Protein AF-A0AA96LE91-F1 (afdb_monomer_lite)

Sequence (98 aa):
MTNWGAFAGLFGGALMGLAGLWLGRYFAAKKRGLDERYYAVWRNARAASWIITMAALYVLFFLLLAGVSLSALAALGILMLVHFTGWALSGLYYQTRM

Radius of gyration: 16.89 Å; chains: 1; bounding box: 39×31×42 Å

Organism: NCBI:txid2918900

Foldseek 3Di:
DDPVVVVCCVVVVVVVVVVCVVVVVVVCVVVVVCDPLLVVLLVQLLVQLVVQLVVLVVVVVVCVVVVNDDDPVRSVVVSVCSSVVSSVVSSVVSVVVD

Structure (mmCIF, N/CA/C/O backbone):
data_AF-A0AA96LE91-F1
#
_entry.id   AF-A0AA96LE91-F1
#
loop_
_atom_site.group_PDB
_atom_site.id
_atom_site.type_symbol
_atom_site.label_atom_id
_atom_site.label_alt_id
_atom_site.label_comp_id
_atom_site.label_asym_id
_atom_site.label_entity_id
_atom_site.label_seq_id
_atom_site.pdbx_PDB_ins_code
_atom_site.Cartn_x
_atom_site.Cartn_y
_atom_site.Cartn_z
_atom_site.occupancy
_atom_site.B_iso_or_equiv
_atom_site.auth_seq_id
_atom_site.auth_comp_id
_atom_site.auth_asym_id
_atom_site.auth_atom_id
_atom_site.pdbx_PDB_model_num
ATOM 1 N N . MET A 1 1 ? 19.077 13.844 -13.745 1.00 51.66 1 MET A N 1
ATOM 2 C CA . MET A 1 1 ? 17.964 14.787 -13.497 1.00 51.66 1 MET A CA 1
ATOM 3 C C . MET A 1 1 ? 17.236 14.337 -12.240 1.00 51.66 1 MET A C 1
ATOM 5 O O . MET A 1 1 ? 16.910 13.161 -12.147 1.00 51.66 1 MET A O 1
ATOM 9 N N . THR A 1 2 ? 17.060 15.214 -11.252 1.00 73.00 2 THR A N 1
ATOM 10 C CA . THR A 1 2 ? 16.460 14.860 -9.953 1.00 73.00 2 THR A CA 1
ATOM 11 C C . THR A 1 2 ? 14.939 15.022 -10.022 1.00 73.00 2 THR A C 1
ATOM 13 O O . THR A 1 2 ? 14.447 16.125 -10.249 1.00 73.00 2 THR A O 1
ATOM 16 N N . ASN A 1 3 ? 14.185 13.932 -9.839 1.00 83.25 3 ASN A N 1
ATOM 17 C CA . ASN A 1 3 ? 12.721 13.901 -9.980 1.00 83.25 3 ASN A CA 1
ATOM 18 C C . ASN A 1 3 ? 12.001 14.345 -8.696 1.00 83.25 3 ASN A C 1
ATOM 20 O O . ASN A 1 3 ? 11.296 13.560 -8.059 1.00 83.25 3 ASN A O 1
ATOM 24 N N . TRP A 1 4 ? 12.164 15.612 -8.311 1.00 87.69 4 TRP A N 1
ATOM 25 C CA . TRP A 1 4 ? 11.543 16.176 -7.105 1.00 87.69 4 TRP A CA 1
ATOM 26 C C . TRP A 1 4 ? 10.021 16.000 -7.054 1.00 87.69 4 TRP A C 1
ATOM 28 O O . TRP A 1 4 ? 9.480 15.727 -5.986 1.00 87.69 4 TRP A O 1
ATOM 38 N N . GLY A 1 5 ? 9.337 16.064 -8.202 1.00 85.62 5 GLY A N 1
ATOM 39 C CA . GLY A 1 5 ? 7.893 15.828 -8.283 1.00 85.62 5 GLY A CA 1
ATOM 40 C C . GLY A 1 5 ? 7.480 14.404 -7.890 1.00 85.62 5 GLY A C 1
ATOM 41 O O . GLY A 1 5 ? 6.476 14.226 -7.206 1.00 85.62 5 GLY A O 1
ATOM 42 N N . ALA A 1 6 ? 8.278 13.391 -8.245 1.00 82.25 6 ALA A N 1
ATOM 43 C CA . ALA A 1 6 ? 7.996 12.002 -7.882 1.00 82.25 6 ALA A CA 1
ATOM 44 C C . ALA A 1 6 ? 8.158 11.772 -6.372 1.00 82.25 6 ALA A C 1
ATOM 46 O O . ALA A 1 6 ? 7.314 11.132 -5.747 1.00 82.25 6 ALA A O 1
ATOM 47 N N . PHE A 1 7 ? 9.201 12.349 -5.769 1.00 86.62 7 PHE A N 1
ATOM 48 C CA . PHE A 1 7 ? 9.403 12.292 -4.321 1.00 86.62 7 PHE A CA 1
ATOM 49 C C . PHE A 1 7 ? 8.317 13.052 -3.559 1.00 86.62 7 PHE A C 1
ATOM 51 O O . PHE A 1 7 ? 7.774 12.525 -2.590 1.00 86.62 7 PHE A O 1
ATOM 58 N N . ALA A 1 8 ? 7.956 14.253 -4.017 1.00 88.88 8 ALA A N 1
ATOM 59 C CA . ALA A 1 8 ? 6.883 15.037 -3.418 1.00 88.88 8 ALA A CA 1
ATOM 60 C C . ALA A 1 8 ? 5.538 14.297 -3.480 1.00 88.88 8 ALA A C 1
ATOM 62 O O . ALA A 1 8 ? 4.824 14.253 -2.482 1.00 88.88 8 ALA A O 1
ATOM 63 N N . GLY A 1 9 ? 5.221 13.657 -4.610 1.00 85.94 9 GLY A N 1
ATOM 64 C CA . GLY A 1 9 ? 4.017 12.839 -4.750 1.00 85.94 9 GLY A CA 1
ATOM 65 C C . GLY A 1 9 ? 4.015 11.621 -3.824 1.00 85.94 9 GLY A C 1
ATOM 66 O O . GLY A 1 9 ? 3.037 11.394 -3.114 1.00 85.94 9 GLY A O 1
ATOM 67 N N . LEU A 1 10 ? 5.118 10.867 -3.779 1.00 85.06 10 LEU A N 1
ATOM 68 C CA . LEU A 1 10 ? 5.233 9.669 -2.946 1.00 85.06 10 LEU A CA 1
ATOM 69 C C . LEU A 1 10 ? 5.138 10.002 -1.452 1.00 85.06 10 LEU A C 1
ATOM 71 O O . LEU A 1 10 ? 4.295 9.453 -0.744 1.00 85.06 10 LEU A O 1
ATOM 75 N N . PHE A 1 11 ? 5.993 10.905 -0.970 1.00 88.75 11 PHE A N 1
ATOM 76 C CA . PHE A 1 11 ? 6.051 11.244 0.450 1.00 88.75 11 PHE A CA 1
ATOM 77 C C . PHE A 1 11 ? 4.865 12.101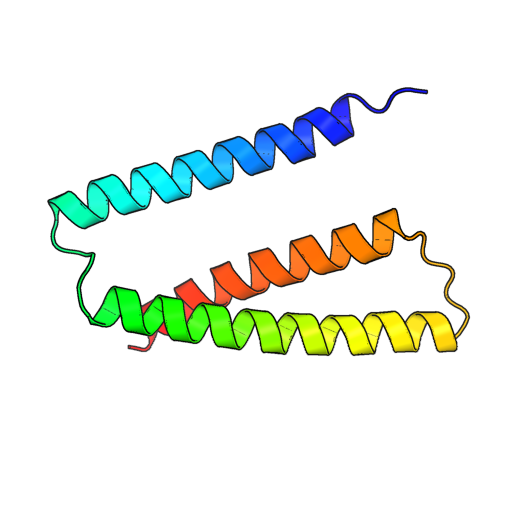 0.878 1.00 88.75 11 PHE A C 1
ATOM 79 O O . PHE A 1 11 ? 4.277 11.836 1.921 1.00 88.75 11 PHE A O 1
ATOM 86 N N . GLY A 1 12 ? 4.466 13.084 0.070 1.00 92.38 12 GLY A N 1
ATOM 87 C CA . GLY A 1 12 ? 3.295 13.911 0.351 1.00 92.38 12 GLY A CA 1
ATOM 88 C C . GLY A 1 12 ? 2.015 13.079 0.397 1.00 92.38 12 GLY A C 1
ATOM 89 O O . GLY A 1 12 ? 1.252 13.178 1.357 1.00 92.38 12 GLY A O 1
ATOM 90 N N . GLY A 1 13 ? 1.816 12.190 -0.580 1.00 87.88 13 GLY A N 1
ATOM 91 C CA . GLY A 1 13 ? 0.686 11.262 -0.595 1.00 87.88 13 GLY A CA 1
ATOM 92 C C . GLY A 1 13 ? 0.685 10.317 0.609 1.00 87.88 13 GLY A C 1
ATOM 93 O O . GLY A 1 13 ? -0.342 10.169 1.272 1.00 87.88 13 GLY A O 1
ATOM 94 N N . ALA A 1 14 ? 1.840 9.733 0.947 1.00 88.62 14 ALA A N 1
ATOM 95 C CA . ALA A 1 14 ? 1.975 8.863 2.114 1.00 88.62 14 ALA A CA 1
ATOM 96 C C . ALA A 1 14 ? 1.661 9.600 3.427 1.00 88.62 14 ALA A C 1
ATOM 98 O O . ALA A 1 14 ? 0.907 9.085 4.251 1.00 88.62 14 ALA A O 1
ATOM 99 N N . LEU A 1 15 ? 2.181 10.818 3.609 1.00 94.06 15 LEU A N 1
ATOM 100 C CA . LEU A 1 15 ? 1.928 11.635 4.798 1.00 94.06 15 LEU A CA 1
ATOM 101 C C . LEU A 1 15 ? 0.447 11.995 4.937 1.00 94.06 15 LEU A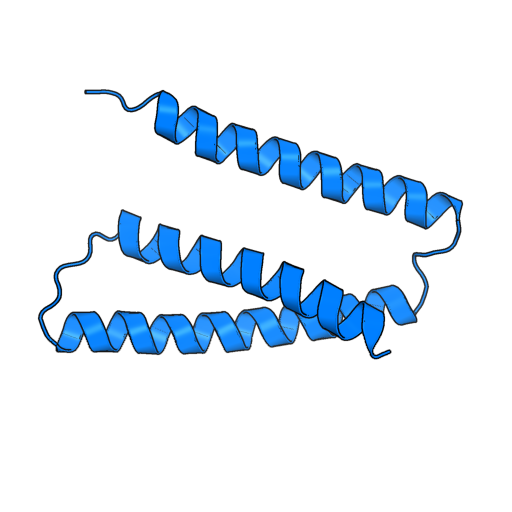 C 1
ATOM 103 O O . LEU A 1 15 ? -0.117 11.830 6.017 1.00 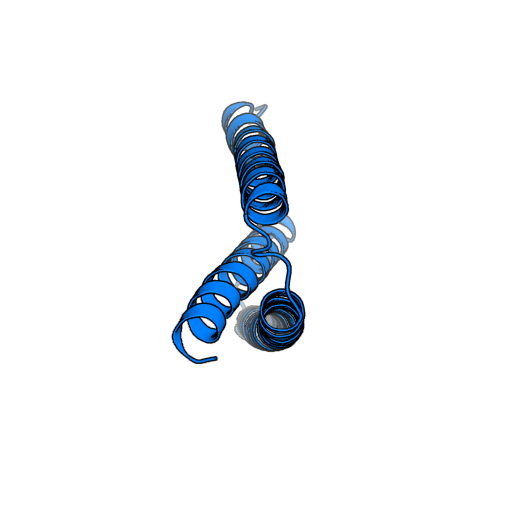94.06 15 LEU A O 1
ATOM 107 N N . MET A 1 16 ? -0.204 12.424 3.852 1.00 93.38 16 MET A N 1
ATOM 108 C CA . MET A 1 16 ? -1.632 12.757 3.870 1.00 93.38 16 MET A CA 1
ATOM 109 C C . MET A 1 16 ? -2.501 11.520 4.134 1.00 93.38 16 MET A C 1
ATOM 111 O O . MET A 1 16 ? -3.451 11.589 4.914 1.00 93.38 16 MET A O 1
ATOM 115 N N . GLY A 1 17 ? -2.147 10.368 3.556 1.00 89.44 17 GLY A N 1
ATOM 116 C CA . GLY A 1 17 ? -2.817 9.095 3.826 1.00 89.44 17 GLY A CA 1
ATOM 117 C C . GLY A 1 17 ? -2.691 8.664 5.290 1.00 89.44 17 GLY A C 1
AT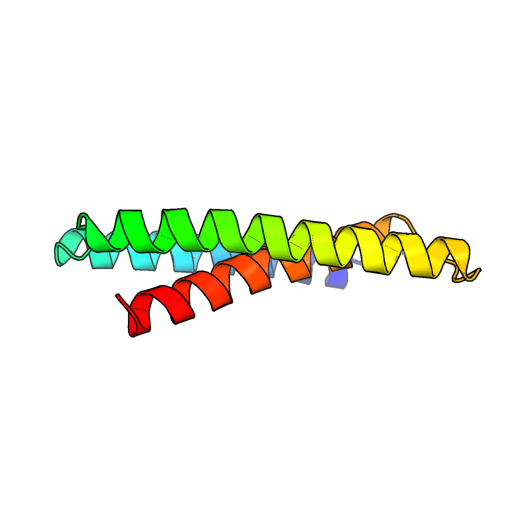OM 118 O O . GLY A 1 17 ? -3.688 8.313 5.923 1.00 89.44 17 GLY A O 1
ATOM 119 N N . LEU A 1 18 ? -1.486 8.752 5.863 1.00 92.00 18 LEU A N 1
ATOM 120 C CA . LEU A 1 18 ? -1.242 8.457 7.278 1.00 92.00 18 LEU A CA 1
ATOM 121 C C . LEU A 1 18 ? -1.985 9.427 8.203 1.00 92.00 18 LEU A C 1
ATOM 123 O O . LEU A 1 18 ? -2.587 8.987 9.184 1.00 92.00 18 LEU A O 1
ATOM 127 N N . ALA A 1 19 ? -1.994 10.722 7.880 1.00 94.62 19 ALA A N 1
ATOM 128 C CA . ALA A 1 19 ? -2.732 11.730 8.633 1.00 94.62 19 ALA A CA 1
ATOM 129 C C . ALA A 1 19 ? -4.242 11.449 8.618 1.00 94.62 19 ALA A C 1
ATOM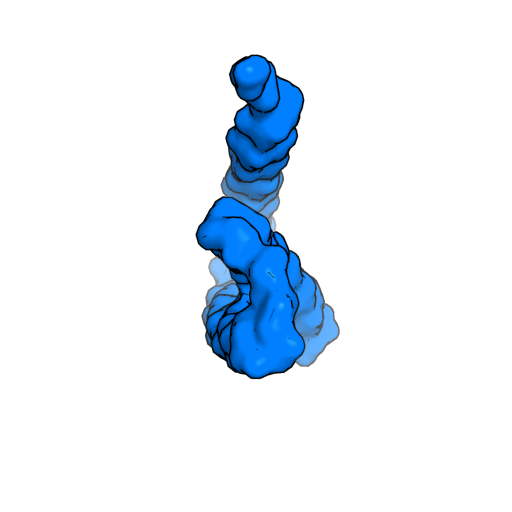 131 O O . ALA A 1 19 ? -4.882 11.467 9.670 1.00 94.62 19 ALA A O 1
ATOM 132 N N . GLY A 1 20 ? -4.805 11.112 7.454 1.00 93.81 20 GLY A N 1
ATOM 133 C CA . GLY A 1 20 ? -6.209 10.722 7.320 1.00 93.81 20 GLY A CA 1
ATOM 134 C C . GLY A 1 20 ? -6.553 9.466 8.125 1.00 93.81 20 GLY A C 1
ATOM 135 O O . GLY A 1 20 ? -7.548 9.452 8.851 1.00 93.81 20 GLY A O 1
ATOM 136 N N . LEU A 1 21 ? -5.702 8.436 8.070 1.00 91.50 21 LEU A N 1
ATOM 137 C CA . LEU A 1 21 ? -5.861 7.216 8.869 1.00 91.50 21 LEU A CA 1
ATOM 138 C C . LEU A 1 21 ? -5.816 7.502 10.374 1.00 91.50 21 LEU A C 1
ATOM 140 O O . LEU A 1 21 ? -6.632 6.973 11.132 1.00 91.50 21 LEU A O 1
ATOM 144 N N . TRP A 1 22 ? -4.880 8.341 10.817 1.00 93.88 22 TRP A N 1
ATOM 145 C CA . TRP A 1 22 ? -4.745 8.707 12.223 1.00 93.88 22 TRP A CA 1
ATOM 146 C C . TRP A 1 22 ? -5.945 9.521 12.721 1.00 93.88 22 TRP A C 1
ATOM 148 O O . TRP A 1 22 ? -6.550 9.152 13.730 1.00 93.88 22 TRP A O 1
ATOM 158 N N . LEU A 1 23 ? -6.350 10.563 11.987 1.00 95.12 23 LEU A N 1
ATOM 159 C CA . LEU A 1 23 ? -7.518 11.381 12.323 1.00 95.12 23 LEU A CA 1
ATOM 160 C C . LEU A 1 23 ? -8.804 10.550 12.327 1.00 95.12 23 LEU A C 1
ATOM 162 O O . LEU A 1 23 ? -9.586 10.631 13.275 1.00 95.12 23 LEU A O 1
ATOM 166 N N . GLY A 1 24 ? -9.004 9.699 11.317 1.00 91.44 24 GLY A N 1
ATOM 167 C CA . GLY A 1 24 ? -10.157 8.803 11.243 1.00 91.44 24 GLY A CA 1
ATOM 168 C C . GLY A 1 24 ? -10.261 7.900 12.473 1.00 91.44 24 GLY A C 1
ATOM 169 O O . GLY A 1 24 ? -11.323 7.811 13.090 1.00 91.44 24 GLY A O 1
ATOM 170 N N . ARG A 1 25 ? -9.140 7.304 12.902 1.00 91.06 25 ARG A N 1
ATOM 171 C CA . ARG A 1 25 ? -9.084 6.489 14.126 1.00 91.06 25 ARG A CA 1
ATOM 172 C C . ARG A 1 25 ? -9.329 7.308 15.389 1.00 91.06 25 ARG A C 1
ATOM 174 O O . ARG A 1 25 ? -10.041 6.839 16.273 1.00 91.06 25 ARG A O 1
ATOM 181 N N . TYR A 1 26 ? -8.783 8.520 15.475 1.00 93.69 26 TYR A N 1
ATOM 182 C CA . TYR A 1 26 ? -8.994 9.415 16.612 1.00 93.69 26 TYR A CA 1
ATOM 183 C C . TYR A 1 26 ? -10.479 9.761 16.800 1.00 93.69 26 TYR A C 1
ATOM 185 O O . TYR A 1 26 ? -11.017 9.648 17.904 1.00 93.69 26 TYR A O 1
ATOM 193 N N . PHE A 1 27 ? -11.179 10.121 15.721 1.00 93.94 27 PHE A N 1
ATOM 194 C CA . PHE A 1 27 ? -12.612 10.414 15.783 1.00 93.94 27 PHE A CA 1
ATOM 195 C C . PHE A 1 27 ? -13.468 9.158 15.994 1.00 93.94 27 PHE A C 1
ATOM 197 O O . PHE A 1 27 ? -14.458 9.225 16.724 1.00 93.94 27 PHE A O 1
ATOM 204 N N . ALA A 1 28 ? -13.083 8.013 15.420 1.00 91.81 28 ALA A N 1
ATOM 205 C CA . ALA A 1 28 ? -13.755 6.737 15.667 1.00 91.81 28 ALA A CA 1
ATOM 206 C C . ALA A 1 28 ? -13.658 6.326 17.144 1.00 91.81 28 ALA A C 1
ATOM 208 O O . ALA A 1 28 ? -14.664 5.939 17.737 1.00 91.81 28 ALA A O 1
ATOM 209 N N . ALA A 1 29 ? -12.488 6.495 17.770 1.00 92.38 29 ALA A N 1
ATOM 210 C CA . ALA A 1 29 ? -12.285 6.212 19.189 1.00 92.38 29 ALA A CA 1
ATOM 211 C C . ALA A 1 29 ? -13.228 7.038 20.078 1.00 92.38 29 ALA A C 1
ATOM 213 O O . ALA A 1 29 ? -13.890 6.488 20.956 1.00 92.38 29 ALA A O 1
ATOM 214 N N . LYS A 1 30 ? -13.369 8.344 19.797 1.00 93.00 30 LYS A N 1
ATOM 215 C CA . LYS A 1 30 ? -14.296 9.230 20.528 1.00 93.00 30 LYS A CA 1
ATOM 216 C C . LYS A 1 30 ? -15.758 8.790 20.444 1.00 93.00 30 LYS A C 1
ATOM 218 O O . LYS A 1 30 ? -16.527 9.077 21.355 1.00 93.00 30 LYS A O 1
ATOM 223 N N . LYS A 1 31 ? -16.142 8.103 19.366 1.00 93.69 31 LYS A N 1
ATOM 224 C CA . LYS A 1 31 ? -17.509 7.619 19.126 1.00 93.69 31 LYS A CA 1
ATOM 225 C C . LYS A 1 31 ? -17.695 6.132 19.450 1.00 93.69 31 LYS A C 1
ATOM 227 O O . LYS A 1 31 ? -18.701 5.564 19.046 1.00 93.69 31 LYS A O 1
ATOM 232 N N . ARG A 1 32 ? -16.740 5.495 20.146 1.00 87.56 32 ARG A N 1
ATOM 233 C CA . ARG A 1 32 ? -16.730 4.041 20.418 1.00 87.56 32 ARG A CA 1
ATOM 234 C C . ARG A 1 32 ? -16.802 3.165 19.153 1.00 87.56 32 ARG A C 1
ATOM 236 O O . ARG A 1 32 ? -17.228 2.024 19.221 1.00 87.56 32 ARG A O 1
ATOM 243 N N . GLY A 1 33 ? -16.345 3.674 18.008 1.00 86.94 33 GLY A N 1
ATOM 244 C CA . GLY A 1 33 ? -16.307 2.946 16.732 1.00 86.94 33 GLY A CA 1
ATOM 245 C C . GLY A 1 33 ? -15.092 2.027 16.553 1.00 86.94 33 GLY A C 1
ATOM 246 O O . GLY A 1 33 ? -14.879 1.516 15.460 1.00 86.94 33 GLY A O 1
ATOM 247 N N . LEU A 1 34 ? -14.264 1.866 17.591 1.00 89.50 34 LEU A N 1
ATOM 248 C CA . LEU A 1 34 ? -13.148 0.913 17.639 1.00 89.50 34 LEU A CA 1
ATOM 249 C C . LEU A 1 34 ? -13.555 -0.315 18.464 1.00 89.50 34 LEU A C 1
ATOM 251 O O . LEU A 1 34 ? -12.952 -0.618 19.491 1.00 89.50 34 LEU A O 1
ATOM 255 N N . ASP A 1 35 ? -14.639 -0.954 18.048 1.00 92.88 35 ASP A N 1
ATOM 256 C CA . ASP A 1 35 ? -15.213 -2.134 18.686 1.00 92.88 35 ASP A CA 1
ATOM 257 C C . ASP A 1 35 ? -14.610 -3.440 18.134 1.00 92.88 35 ASP A C 1
ATOM 259 O O . ASP A 1 35 ? -13.715 -3.444 17.285 1.00 92.88 35 ASP A O 1
ATOM 263 N N . GLU A 1 36 ? -15.097 -4.586 18.611 1.00 92.69 36 GLU A N 1
ATOM 264 C CA . GLU A 1 36 ? -14.656 -5.906 18.136 1.00 92.69 36 GLU A CA 1
ATOM 265 C C . GLU A 1 36 ? -14.853 -6.078 16.623 1.00 92.69 36 GLU A C 1
ATOM 267 O O . GLU A 1 36 ? -14.007 -6.679 15.949 1.00 92.69 36 GLU A O 1
ATOM 272 N N . ARG A 1 37 ? -15.925 -5.491 16.070 1.00 93.06 37 ARG A N 1
ATOM 273 C CA . ARG A 1 37 ? -16.202 -5.490 14.631 1.00 93.06 37 ARG A CA 1
ATOM 274 C C . ARG A 1 37 ? -15.109 -4.755 13.867 1.00 93.06 37 ARG A C 1
ATOM 276 O O . ARG A 1 37 ? -14.608 -5.305 12.888 1.00 93.06 37 ARG A O 1
ATOM 283 N N . TYR A 1 38 ? -14.677 -3.578 14.322 1.00 93.06 38 TYR A N 1
ATOM 284 C CA . TYR A 1 38 ? -13.543 -2.864 13.730 1.00 93.06 38 TYR A CA 1
ATOM 285 C C . TYR A 1 38 ? -12.302 -3.765 13.640 1.00 93.06 38 TYR A C 1
ATOM 287 O O . TYR A 1 38 ? -11.680 -3.877 12.579 1.00 93.06 38 TYR A O 1
ATOM 295 N N . TYR A 1 39 ? -11.945 -4.460 14.724 1.00 94.50 39 TYR A N 1
ATOM 296 C CA . TYR A 1 39 ? -10.775 -5.342 14.721 1.00 94.50 39 TYR A CA 1
ATOM 297 C C . TYR A 1 39 ? -10.950 -6.550 13.793 1.00 94.50 39 TYR A C 1
ATOM 299 O O . TYR A 1 39 ? -10.002 -6.921 13.096 1.00 94.50 39 TYR A O 1
ATOM 307 N N . ALA A 1 40 ? -12.147 -7.139 13.734 1.00 95.81 40 ALA A N 1
ATOM 308 C CA . ALA A 1 40 ? -12.453 -8.236 12.821 1.00 95.81 40 ALA A CA 1
ATOM 309 C C . ALA A 1 40 ? -12.341 -7.807 11.347 1.00 95.81 40 ALA A C 1
ATOM 311 O O . ALA A 1 40 ? -11.668 -8.485 10.565 1.00 95.81 40 ALA A O 1
ATOM 312 N N . VAL A 1 41 ? -12.916 -6.653 10.990 1.00 95.75 41 VAL A N 1
ATOM 313 C CA . VAL A 1 41 ? -12.844 -6.054 9.647 1.00 95.75 41 VAL A CA 1
ATOM 314 C C . VAL A 1 41 ? -11.390 -5.875 9.219 1.00 95.75 41 VAL A C 1
ATOM 316 O O . VAL A 1 41 ? -10.982 -6.390 8.178 1.00 95.75 41 VAL A O 1
ATOM 319 N N . TRP A 1 42 ? -10.570 -5.207 10.035 1.00 95.56 42 TRP A N 1
ATOM 320 C CA . TRP A 1 42 ? -9.186 -4.910 9.654 1.00 95.56 42 TRP A CA 1
ATOM 321 C C . TRP A 1 42 ? -8.257 -6.125 9.697 1.00 95.56 42 TRP A C 1
ATOM 323 O O . TRP A 1 42 ? -7.281 -6.166 8.941 1.00 95.56 42 TRP A O 1
ATOM 333 N N . ARG A 1 43 ? -8.556 -7.135 10.523 1.00 97.06 43 ARG A N 1
ATOM 334 C CA . ARG A 1 43 ? -7.865 -8.433 10.490 1.00 97.06 43 ARG A CA 1
ATOM 335 C C . ARG A 1 43 ? -8.115 -9.146 9.162 1.00 97.06 43 ARG A C 1
ATOM 337 O O . ARG A 1 43 ? -7.160 -9.580 8.521 1.00 97.06 43 ARG A O 1
ATOM 344 N N . ASN A 1 44 ? -9.371 -9.203 8.723 1.00 96.88 44 ASN A N 1
ATOM 345 C CA . ASN A 1 44 ? -9.744 -9.841 7.461 1.00 96.88 44 ASN A CA 1
ATOM 346 C C . ASN A 1 44 ? -9.229 -9.049 6.253 1.00 96.88 44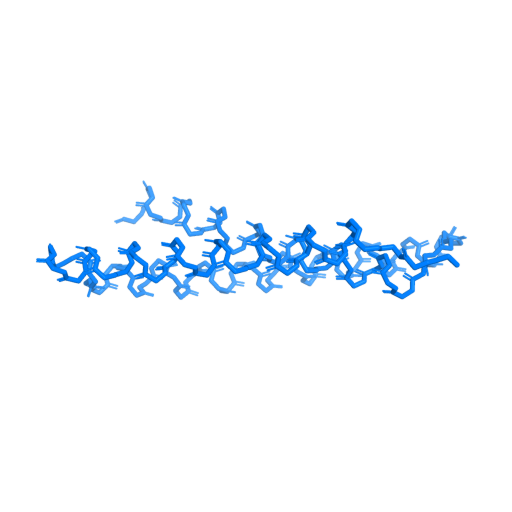 ASN A C 1
ATOM 348 O O . ASN A 1 44 ? -8.683 -9.637 5.324 1.00 96.88 44 ASN A O 1
ATOM 352 N N . ALA A 1 45 ? -9.295 -7.716 6.300 1.00 97.06 45 ALA A N 1
ATOM 353 C CA . ALA A 1 45 ? -8.744 -6.853 5.258 1.00 97.06 45 ALA A CA 1
ATOM 354 C C . ALA A 1 45 ? -7.228 -7.030 5.085 1.00 97.06 45 ALA A C 1
ATOM 356 O O . ALA A 1 45 ? -6.734 -7.042 3.960 1.00 97.06 45 ALA A O 1
ATOM 357 N N . ARG A 1 46 ? -6.484 -7.211 6.186 1.00 97.12 46 ARG A N 1
ATOM 358 C CA . ARG A 1 46 ? -5.044 -7.509 6.142 1.00 97.12 46 ARG A CA 1
ATOM 359 C C . ARG A 1 46 ? -4.763 -8.887 5.548 1.00 97.12 46 ARG A C 1
ATOM 361 O O . ARG A 1 46 ? -3.832 -9.027 4.767 1.00 97.12 46 ARG A O 1
ATOM 368 N N . ALA A 1 47 ? -5.541 -9.905 5.908 1.00 97.56 47 ALA A N 1
ATOM 369 C CA . ALA A 1 47 ? -5.386 -11.231 5.313 1.00 97.56 47 ALA A CA 1
ATOM 370 C C . ALA A 1 47 ? -5.663 -11.194 3.798 1.00 97.56 47 ALA A C 1
ATOM 372 O O . ALA A 1 47 ? -4.861 -11.691 3.009 1.00 97.56 47 ALA A O 1
ATOM 373 N N . ALA A 1 48 ? -6.745 -10.527 3.388 1.00 97.75 48 ALA A N 1
ATOM 374 C CA . ALA A 1 48 ? -7.096 -10.342 1.985 1.00 97.75 48 ALA A CA 1
ATOM 375 C C . ALA A 1 48 ? -6.019 -9.567 1.210 1.00 97.75 48 ALA A C 1
ATOM 377 O O . ALA A 1 48 ? -5.661 -9.975 0.107 1.00 97.75 48 ALA A O 1
ATOM 378 N N . SER A 1 49 ? -5.442 -8.504 1.784 1.00 97.62 49 SER A N 1
ATOM 379 C CA . SER A 1 49 ? -4.381 -7.745 1.109 1.00 97.62 49 SER A CA 1
ATOM 380 C C . SER A 1 49 ? -3.140 -8.590 0.838 1.00 97.62 49 SER A C 1
ATOM 382 O O . SER A 1 49 ? -2.563 -8.472 -0.237 1.00 97.62 49 SER A O 1
ATOM 384 N N . TRP A 1 50 ? -2.765 -9.497 1.745 1.00 98.12 50 TRP A N 1
ATOM 385 C CA . TRP A 1 50 ? -1.679 -10.447 1.495 1.00 98.12 50 TRP A CA 1
ATOM 386 C C . TRP A 1 50 ? -2.000 -11.420 0.363 1.00 98.12 50 TRP A C 1
ATOM 388 O O . TRP A 1 50 ? -1.145 -11.636 -0.492 1.00 98.12 50 TRP A O 1
ATOM 398 N N . ILE A 1 51 ? -3.223 -11.953 0.301 1.00 98.06 51 ILE A N 1
ATOM 399 C CA . ILE A 1 51 ? -3.653 -12.830 -0.801 1.00 98.06 51 ILE A CA 1
ATOM 400 C C . ILE A 1 51 ? -3.580 -12.082 -2.141 1.00 98.06 51 ILE A C 1
ATOM 402 O O . ILE A 1 51 ? -3.013 -12.593 -3.106 1.00 98.06 51 ILE A O 1
ATOM 406 N N . ILE A 1 52 ? -4.085 -10.845 -2.190 1.00 98.25 52 ILE A N 1
ATOM 407 C CA . ILE A 1 52 ? -4.035 -9.985 -3.381 1.00 98.25 52 ILE A CA 1
ATOM 408 C C . ILE A 1 52 ? -2.579 -9.695 -3.783 1.00 98.25 52 ILE A C 1
ATOM 410 O O . ILE A 1 52 ? -2.231 -9.787 -4.960 1.00 98.25 52 ILE A O 1
ATOM 414 N N . THR A 1 53 ? -1.701 -9.386 -2.823 1.00 98.06 53 THR A N 1
ATOM 415 C CA . THR A 1 53 ? -0.274 -9.155 -3.090 1.00 98.06 53 THR A CA 1
ATOM 416 C C . THR A 1 53 ? 0.422 -10.406 -3.615 1.00 98.06 53 THR A C 1
ATOM 418 O O . THR A 1 53 ? 1.217 -10.297 -4.544 1.00 98.06 53 THR A O 1
ATOM 421 N N . MET A 1 54 ? 0.113 -11.590 -3.079 1.00 98.38 54 MET A N 1
ATOM 422 C CA . MET A 1 54 ? 0.651 -12.848 -3.604 1.00 98.38 54 MET A CA 1
ATOM 423 C C . MET A 1 54 ? 0.202 -13.087 -5.047 1.00 98.38 54 MET A C 1
ATOM 425 O O . MET A 1 54 ? 1.030 -13.411 -5.894 1.00 98.38 54 MET A O 1
ATOM 429 N N . ALA A 1 55 ? -1.073 -12.850 -5.367 1.00 98.50 55 ALA A N 1
ATOM 430 C CA . ALA A 1 55 ? -1.560 -12.945 -6.742 1.00 98.50 55 ALA A CA 1
ATOM 431 C C . ALA A 1 55 ? -0.813 -11.979 -7.682 1.00 98.50 55 ALA A C 1
ATOM 433 O O . ALA A 1 55 ? -0.369 -12.378 -8.757 1.00 98.50 55 ALA A O 1
ATOM 434 N N . ALA A 1 56 ? -0.600 -10.730 -7.258 1.00 98.31 56 ALA A N 1
ATOM 435 C CA . ALA A 1 56 ? 0.166 -9.761 -8.037 1.00 98.31 56 ALA A CA 1
ATOM 436 C C . ALA A 1 56 ? 1.641 -10.152 -8.206 1.00 98.31 56 ALA A C 1
ATOM 438 O O . ALA A 1 56 ? 2.193 -9.941 -9.283 1.00 98.31 56 ALA A O 1
ATOM 439 N N . LEU A 1 57 ? 2.268 -10.767 -7.197 1.00 98.31 57 LEU A N 1
ATOM 440 C CA . LEU A 1 57 ? 3.618 -11.323 -7.322 1.00 98.31 57 LEU A CA 1
ATOM 441 C C . LEU A 1 57 ? 3.685 -12.393 -8.414 1.00 98.31 57 LEU A C 1
ATOM 443 O O . LEU A 1 57 ? 4.578 -12.329 -9.255 1.00 98.31 57 LEU A O 1
ATOM 447 N N . TYR A 1 58 ? 2.733 -13.330 -8.447 1.00 98.44 58 TYR A N 1
ATOM 448 C CA . TYR A 1 58 ? 2.680 -14.347 -9.501 1.00 98.44 58 TYR A CA 1
ATOM 449 C C . TYR A 1 58 ? 2.484 -13.736 -10.889 1.00 98.44 58 TYR A C 1
ATOM 451 O O . TYR A 1 58 ? 3.149 -14.155 -11.833 1.00 98.44 58 TYR A O 1
ATOM 459 N N . VAL A 1 59 ? 1.624 -12.721 -11.016 1.00 98.31 59 VAL A N 1
ATOM 460 C CA . VAL A 1 59 ? 1.425 -12.005 -12.285 1.00 98.31 59 VAL A CA 1
ATOM 461 C C . VAL A 1 59 ? 2.713 -11.313 -12.730 1.00 98.31 59 VAL A C 1
ATOM 463 O O . VAL A 1 59 ? 3.143 -11.503 -13.864 1.00 98.31 59 VAL A O 1
ATOM 466 N N . LEU A 1 60 ? 3.366 -10.547 -11.850 1.00 98.12 60 LEU A N 1
ATOM 467 C CA . LEU A 1 60 ? 4.625 -9.871 -12.177 1.00 98.12 60 LEU A CA 1
ATOM 468 C C . LEU A 1 60 ? 5.727 -10.873 -12.537 1.00 98.12 60 LEU A C 1
ATOM 470 O O . LEU A 1 60 ? 6.472 -10.649 -13.487 1.00 98.12 60 LEU A O 1
ATOM 474 N N . PHE A 1 61 ? 5.804 -11.994 -11.821 1.00 97.25 61 PHE A N 1
ATOM 475 C CA . PHE A 1 61 ? 6.758 -13.058 -12.112 1.00 97.25 61 PHE A CA 1
ATOM 476 C C . PHE A 1 61 ? 6.501 -13.699 -13.480 1.00 97.25 61 PHE A C 1
ATOM 478 O O . PHE A 1 61 ? 7.432 -13.878 -14.261 1.00 97.25 61 PHE A O 1
ATOM 485 N N . PHE A 1 62 ? 5.239 -13.975 -13.813 1.00 98.19 62 PHE A N 1
ATOM 486 C CA . PHE A 1 62 ? 4.864 -14.479 -15.130 1.00 98.19 62 PHE A CA 1
ATOM 487 C C . PHE A 1 62 ? 5.237 -13.499 -16.252 1.00 98.19 62 PHE A C 1
ATOM 489 O O . PHE A 1 62 ? 5.771 -13.922 -17.273 1.00 98.19 62 PHE A O 1
ATOM 496 N N . LEU A 1 63 ? 5.026 -12.192 -16.058 1.00 97.94 63 LEU A N 1
ATOM 497 C CA . LEU A 1 63 ? 5.427 -11.178 -17.040 1.00 97.94 63 LEU A CA 1
ATOM 498 C C . LEU A 1 63 ? 6.940 -11.189 -17.291 1.00 97.94 63 LEU A C 1
ATOM 500 O O . LEU A 1 63 ? 7.366 -11.111 -18.442 1.00 97.94 63 LEU A O 1
ATOM 504 N N . LEU A 1 64 ? 7.748 -11.340 -16.236 1.00 96.69 64 LEU A N 1
ATOM 505 C CA . LEU A 1 64 ? 9.200 -11.480 -16.372 1.00 96.69 64 LEU A CA 1
ATOM 506 C C . LEU A 1 64 ? 9.574 -12.736 -17.178 1.00 96.69 64 LEU A C 1
ATOM 508 O O . LEU A 1 64 ? 10.425 -12.654 -18.062 1.00 96.69 64 LEU A O 1
ATOM 512 N N . LEU A 1 65 ? 8.915 -13.875 -16.929 1.00 97.81 65 LEU A N 1
ATOM 513 C CA . LEU A 1 65 ? 9.124 -15.108 -17.706 1.00 97.81 65 LEU A CA 1
ATOM 514 C C . LEU A 1 65 ? 8.705 -14.960 -19.175 1.00 97.81 65 LEU A C 1
ATOM 516 O O . LEU A 1 65 ? 9.341 -15.536 -20.054 1.00 97.81 65 LEU A O 1
ATOM 520 N N . ALA A 1 66 ? 7.672 -14.165 -19.450 1.00 98.12 66 ALA A N 1
ATOM 521 C CA . ALA A 1 66 ? 7.219 -13.837 -20.801 1.00 98.12 66 ALA A CA 1
ATOM 522 C C . ALA A 1 66 ? 8.141 -12.839 -21.536 1.00 98.12 66 ALA A C 1
ATOM 524 O O . ALA A 1 66 ? 7.843 -12.445 -22.662 1.00 98.12 66 ALA A O 1
ATOM 525 N N . GLY A 1 67 ? 9.252 -12.420 -20.918 1.00 97.25 67 GLY A N 1
ATOM 526 C CA . GLY A 1 67 ? 10.243 -11.524 -21.517 1.00 97.25 67 GLY A CA 1
ATOM 527 C C . GLY A 1 67 ? 9.953 -10.033 -21.329 1.00 97.25 67 GLY A C 1
ATOM 528 O O . GLY A 1 67 ? 10.640 -9.202 -21.922 1.00 97.25 67 GLY A O 1
ATOM 529 N N . VAL A 1 68 ? 8.965 -9.661 -20.506 1.00 97.69 68 VAL A N 1
ATOM 530 C CA . VAL A 1 68 ? 8.691 -8.251 -20.195 1.00 97.69 68 VAL A CA 1
ATOM 531 C C . VAL A 1 68 ? 9.787 -7.710 -19.281 1.00 97.69 68 VAL A C 1
ATOM 533 O O . VAL A 1 68 ? 9.967 -8.176 -18.159 1.00 97.69 68 VAL A O 1
ATOM 536 N N . SER A 1 69 ? 10.498 -6.674 -19.724 1.00 95.00 69 SER A N 1
ATOM 537 C CA . SER A 1 69 ? 11.503 -5.994 -18.907 1.00 95.00 69 SER A CA 1
ATOM 538 C C . SER A 1 69 ? 10.846 -5.020 -17.924 1.00 95.00 69 SER A C 1
ATOM 540 O O . SER A 1 69 ? 10.338 -3.971 -18.327 1.00 95.00 69 SER A O 1
ATOM 542 N N . LEU A 1 70 ? 10.890 -5.332 -16.628 1.00 93.81 70 LEU A N 1
ATOM 543 C CA . LEU A 1 70 ? 10.450 -4.442 -15.551 1.00 93.81 70 LEU A CA 1
ATOM 544 C C . LEU A 1 70 ? 11.643 -4.020 -14.695 1.00 93.81 70 LEU A C 1
ATOM 546 O O . LEU A 1 70 ? 12.431 -4.854 -14.252 1.00 93.81 70 LEU A O 1
ATOM 550 N N . SER A 1 71 ? 11.762 -2.720 -14.419 1.00 95.62 71 SER A N 1
ATOM 551 C CA . SER A 1 71 ? 12.732 -2.246 -13.432 1.00 95.62 71 SER A CA 1
ATOM 552 C C . SER A 1 71 ? 12.289 -2.644 -12.023 1.00 95.62 71 SER A C 1
ATOM 554 O O . SER A 1 71 ? 11.091 -2.720 -11.733 1.00 95.62 71 SER A O 1
ATOM 556 N N . ALA A 1 72 ? 13.249 -2.838 -11.114 1.00 93.38 72 ALA A N 1
ATOM 557 C CA . ALA A 1 72 ? 12.946 -3.125 -9.710 1.00 93.38 72 ALA A CA 1
ATOM 558 C C . ALA A 1 72 ? 12.045 -2.044 -9.088 1.00 93.38 72 ALA A C 1
ATOM 560 O O . ALA A 1 72 ? 11.113 -2.358 -8.351 1.00 93.38 72 ALA A O 1
ATOM 561 N N . LEU A 1 73 ? 12.271 -0.773 -9.445 1.00 91.00 73 LEU A N 1
ATOM 562 C CA . LEU A 1 73 ? 11.446 0.345 -8.992 1.00 91.00 73 LEU A CA 1
ATOM 563 C C . LEU A 1 73 ? 9.988 0.210 -9.458 1.00 91.00 73 LEU A C 1
ATOM 565 O O . LEU A 1 73 ? 9.077 0.413 -8.660 1.00 91.00 73 LEU A O 1
ATOM 569 N N . ALA A 1 74 ? 9.761 -0.155 -10.724 1.00 93.62 74 ALA A N 1
ATOM 570 C CA . ALA A 1 74 ? 8.415 -0.344 -11.258 1.00 93.62 74 ALA A CA 1
ATOM 571 C C . ALA A 1 74 ? 7.707 -1.533 -10.592 1.00 93.62 74 ALA A C 1
ATOM 573 O O . ALA A 1 74 ? 6.563 -1.399 -10.163 1.00 93.62 74 ALA A O 1
ATOM 574 N N . ALA A 1 75 ? 8.397 -2.668 -10.440 1.00 96.31 75 ALA A N 1
ATOM 575 C CA . ALA A 1 75 ? 7.839 -3.853 -9.792 1.00 96.31 75 ALA A CA 1
ATOM 576 C C . ALA A 1 75 ? 7.449 -3.577 -8.328 1.00 96.31 75 ALA A C 1
ATOM 578 O O . ALA A 1 75 ? 6.328 -3.877 -7.919 1.00 96.31 75 ALA A O 1
ATOM 579 N N . LEU A 1 76 ? 8.334 -2.938 -7.554 1.00 95.69 76 LEU A N 1
ATOM 580 C CA . LEU A 1 76 ? 8.055 -2.564 -6.165 1.00 95.69 76 LEU A CA 1
ATOM 581 C C . LEU A 1 76 ? 6.936 -1.523 -6.061 1.00 95.69 76 LEU A C 1
ATOM 583 O O . LEU A 1 76 ? 6.076 -1.643 -5.191 1.00 95.69 76 LEU A O 1
ATOM 587 N N . GLY A 1 77 ? 6.905 -0.538 -6.963 1.00 93.25 77 GLY A N 1
ATOM 588 C CA . GLY A 1 77 ? 5.836 0.458 -7.015 1.00 93.25 77 GLY A CA 1
ATOM 589 C C . GLY A 1 77 ? 4.464 -0.177 -7.249 1.00 93.25 77 GLY A C 1
ATOM 590 O O . GLY A 1 77 ? 3.517 0.122 -6.523 1.00 93.25 77 GLY A O 1
ATOM 591 N N . ILE A 1 78 ? 4.369 -1.110 -8.202 1.00 95.88 78 ILE A N 1
ATOM 592 C CA . ILE A 1 78 ? 3.135 -1.863 -8.468 1.00 95.88 78 ILE A CA 1
ATOM 593 C C . ILE A 1 78 ? 2.730 -2.673 -7.234 1.00 95.88 78 ILE A C 1
ATOM 595 O O . ILE A 1 78 ? 1.578 -2.597 -6.813 1.00 95.88 78 ILE A O 1
ATOM 599 N N . LEU A 1 79 ? 3.664 -3.404 -6.617 1.00 97.44 79 LEU A N 1
ATOM 600 C CA . LEU A 1 79 ? 3.377 -4.196 -5.418 1.00 97.44 79 LEU A CA 1
ATOM 601 C C . LEU A 1 79 ? 2.879 -3.335 -4.254 1.00 97.44 79 LEU A C 1
ATOM 603 O O . LEU A 1 79 ? 1.918 -3.720 -3.589 1.00 97.44 79 LEU A O 1
ATOM 607 N N . MET A 1 80 ? 3.485 -2.166 -4.029 1.00 94.38 80 MET A N 1
ATOM 608 C CA . MET A 1 80 ? 3.041 -1.228 -2.995 1.00 94.38 80 MET A CA 1
ATOM 609 C C . MET A 1 80 ? 1.621 -0.729 -3.261 1.00 94.38 80 MET A C 1
ATOM 611 O O . MET A 1 80 ? 0.779 -0.788 -2.365 1.00 94.38 80 MET A O 1
ATOM 615 N N . LEU A 1 81 ? 1.335 -0.276 -4.487 1.00 94.25 81 LEU A N 1
ATOM 616 C CA . LEU A 1 81 ? 0.002 0.204 -4.856 1.00 94.25 81 LEU A CA 1
ATOM 617 C C . LEU A 1 81 ? -1.044 -0.902 -4.701 1.00 94.25 81 LEU A C 1
ATOM 619 O O . LEU A 1 81 ? -2.051 -0.702 -4.030 1.00 94.25 81 LEU A O 1
ATOM 623 N N . VAL A 1 82 ? -0.774 -2.096 -5.232 1.00 97.56 82 VAL A N 1
ATOM 624 C CA . VAL A 1 82 ? -1.678 -3.243 -5.111 1.00 97.56 82 VAL A CA 1
ATOM 625 C C . VAL A 1 82 ? -1.909 -3.625 -3.648 1.00 97.56 82 VAL A C 1
ATOM 627 O O . VAL A 1 82 ? -3.049 -3.884 -3.266 1.00 97.56 82 VAL A O 1
ATOM 630 N N . HIS A 1 83 ? -0.869 -3.632 -2.809 1.00 97.00 83 HIS A N 1
ATOM 631 C CA . HIS A 1 83 ? -1.011 -3.976 -1.395 1.00 97.00 83 HIS A CA 1
ATOM 632 C C . HIS A 1 83 ? -1.867 -2.956 -0.635 1.00 97.00 83 HIS A C 1
ATOM 634 O O . HIS A 1 83 ? -2.813 -3.339 0.057 1.00 97.00 83 HIS A O 1
ATOM 640 N N . PHE A 1 84 ? -1.573 -1.658 -0.774 1.00 94.44 84 PHE A N 1
ATOM 641 C CA . PHE A 1 84 ? -2.311 -0.609 -0.067 1.00 94.44 84 PHE A CA 1
ATOM 642 C C . PHE A 1 84 ? -3.746 -0.472 -0.568 1.00 94.44 84 PHE A C 1
ATOM 644 O O . PHE A 1 84 ? -4.668 -0.377 0.244 1.00 94.44 84 PHE A O 1
ATOM 651 N N . THR A 1 85 ? -3.957 -0.518 -1.884 1.00 94.69 85 THR A N 1
ATOM 652 C CA . THR A 1 85 ? -5.299 -0.492 -2.470 1.00 94.69 85 THR A CA 1
ATOM 653 C C . THR A 1 85 ? -6.073 -1.755 -2.104 1.00 94.69 85 THR A C 1
ATOM 655 O O . THR A 1 85 ? -7.228 -1.655 -1.698 1.00 94.69 85 THR A O 1
ATOM 658 N N . GLY A 1 86 ? -5.443 -2.931 -2.151 1.00 97.06 86 GLY A N 1
ATOM 659 C CA . GLY A 1 86 ? -6.050 -4.192 -1.727 1.00 97.06 86 GLY A CA 1
ATOM 660 C C . GLY A 1 86 ? -6.481 -4.163 -0.261 1.00 97.06 86 GLY A C 1
ATOM 661 O O . GLY A 1 86 ? -7.603 -4.555 0.056 1.00 97.06 86 GLY A O 1
ATOM 662 N N . TRP A 1 87 ? -5.642 -3.629 0.629 1.00 96.88 87 TRP A N 1
ATOM 663 C CA . TRP A 1 87 ? -5.980 -3.432 2.039 1.00 96.88 87 TRP A CA 1
ATOM 664 C C . TRP A 1 87 ? -7.148 -2.457 2.234 1.00 96.88 87 TRP A C 1
ATOM 666 O O . TRP A 1 87 ? -8.098 -2.780 2.949 1.00 96.88 87 TRP A O 1
ATOM 676 N N . ALA A 1 88 ? -7.116 -1.298 1.572 1.00 94.69 88 ALA A N 1
ATOM 677 C CA . ALA A 1 88 ? -8.151 -0.277 1.712 1.00 94.69 88 ALA A CA 1
ATOM 678 C C . ALA A 1 88 ? -9.510 -0.754 1.170 1.00 94.69 88 ALA A C 1
ATOM 680 O O . ALA A 1 88 ? -10.520 -0.651 1.867 1.00 94.69 88 ALA A O 1
ATOM 681 N N . LEU A 1 89 ? -9.538 -1.332 -0.038 1.00 96.50 89 LEU A N 1
ATOM 682 C CA . LEU A 1 89 ? -10.762 -1.855 -0.654 1.00 96.50 89 LEU A CA 1
ATOM 683 C C . LEU A 1 89 ? -11.334 -3.038 0.130 1.00 96.50 89 LEU A C 1
ATOM 685 O O . LEU A 1 89 ? -12.546 -3.106 0.323 1.00 96.50 89 LEU A O 1
ATOM 689 N N . SER A 1 90 ? -10.483 -3.933 0.640 1.00 97.31 90 SER A N 1
ATOM 690 C CA . SER A 1 90 ? -10.939 -5.037 1.492 1.00 97.31 90 SER A CA 1
ATOM 691 C C . SER A 1 90 ? -11.516 -4.527 2.812 1.00 97.31 90 SER A C 1
ATOM 693 O O . SER A 1 90 ? -12.531 -5.041 3.275 1.00 97.31 90 SER A O 1
ATOM 695 N N . GLY A 1 91 ? -10.917 -3.487 3.403 1.00 96.19 91 GLY A N 1
ATOM 696 C CA . GLY A 1 91 ? -11.453 -2.817 4.589 1.00 96.19 91 GLY A CA 1
ATOM 697 C C . GLY A 1 91 ? -12.859 -2.271 4.348 1.00 96.19 91 GLY A C 1
ATOM 698 O O . GLY A 1 91 ? -13.769 -2.565 5.119 1.00 96.19 91 GLY A O 1
ATOM 699 N N . LEU A 1 92 ? -13.062 -1.554 3.237 1.00 95.00 92 LEU A N 1
ATOM 700 C CA . LEU A 1 92 ? -14.381 -1.050 2.838 1.00 95.00 92 LEU A CA 1
ATOM 701 C C . LEU A 1 92 ? -15.378 -2.188 2.585 1.00 95.00 92 LEU A C 1
ATOM 703 O O . LEU A 1 92 ? -16.512 -2.134 3.059 1.00 95.00 92 LEU A O 1
ATOM 707 N N . TYR A 1 93 ? -14.952 -3.239 1.885 1.00 96.81 93 TYR A N 1
ATOM 708 C CA . TYR A 1 93 ? -15.784 -4.408 1.618 1.00 96.81 93 TYR A CA 1
ATOM 709 C C . TYR A 1 93 ? -16.283 -5.051 2.918 1.00 96.81 93 TYR A C 1
ATOM 711 O O . TYR A 1 93 ? -17.493 -5.161 3.121 1.00 96.81 93 TYR A O 1
ATOM 719 N N . TYR A 1 94 ? -15.379 -5.413 3.833 1.00 96.38 94 TYR A N 1
ATOM 720 C CA . TYR A 1 94 ? -15.760 -6.044 5.097 1.00 96.38 94 TYR A CA 1
ATOM 721 C C . TYR A 1 94 ? -16.572 -5.109 5.995 1.00 96.38 94 TYR A C 1
ATOM 723 O O . TYR A 1 94 ? -17.500 -5.575 6.648 1.00 96.38 94 TYR A O 1
ATOM 731 N N . GLN A 1 95 ? -16.312 -3.799 5.965 1.00 93.56 95 GLN A N 1
ATOM 732 C CA . GLN A 1 95 ? -17.109 -2.815 6.700 1.00 93.56 95 GLN A CA 1
ATOM 733 C C . GLN A 1 95 ? -18.591 -2.831 6.292 1.00 93.56 95 GLN A C 1
ATOM 735 O O . GLN A 1 95 ? -19.451 -2.618 7.145 1.00 93.56 95 GLN A O 1
ATOM 740 N N . THR A 1 96 ? -18.888 -3.071 5.008 1.00 92.50 96 THR A N 1
ATOM 741 C CA . THR A 1 96 ? -20.268 -3.121 4.477 1.00 92.50 96 THR A CA 1
ATOM 742 C C . THR A 1 96 ? -20.949 -4.484 4.616 1.00 92.50 96 THR A C 1
ATOM 744 O O . THR A 1 96 ? -22.158 -4.578 4.416 1.00 92.50 96 THR A O 1
ATOM 747 N N . ARG A 1 97 ? -20.192 -5.549 4.908 1.00 89.31 97 ARG A N 1
ATOM 748 C CA . ARG A 1 97 ? -20.680 -6.941 4.885 1.00 89.31 97 ARG A CA 1
ATOM 749 C C . ARG A 1 97 ? -20.724 -7.619 6.254 1.00 89.31 97 ARG A C 1
ATOM 751 O O . ARG A 1 97 ? -21.414 -8.624 6.385 1.00 89.31 97 ARG A O 1
ATOM 758 N N . MET A 1 98 ? -19.982 -7.104 7.228 1.00 83.56 98 MET A N 1
ATOM 759 C CA . MET A 1 98 ? -20.005 -7.497 8.646 1.00 83.56 98 MET A CA 1
ATOM 760 C C . MET A 1 98 ? -20.724 -6.428 9.440 1.00 83.56 98 MET A C 1
ATOM 762 O O . MET A 1 98 ? -21.300 -6.722 10.500 1.00 83.56 98 MET A O 1
#

pLDDT: mean 93.32, std 6.13, range [51.66, 98.5]

Secondary structure (DSSP, 8-state):
---HHHHHHHHHHHHHHHHHHHHHHHHHHHTT--SHHHHHHHHHHHHHHHHHHHHHHHHHHHHHHTT----HHHHHHHHHHHHHHHHHHHHHHHHHH-